Protein AF-A0A1A8SGX0-F1 (afdb_monomer)

InterPro domains:
  IPR000340 Dual specificity phosphatase, catalytic domain [PF00782] (3-78)
  IPR000387 Tyrosine-specific protein phosphatases domain [PS50056] (39-80)
  IPR016130 Protein-tyrosine phosphatase, active site [PS00383] (59-69)
  IPR029021 Protein-tyrosine phosphatase-like [G3DSA:3.90.190.10] (1-80)
  IPR029021 Protein-tyrosine phosphatase-like [SSF52799] (2-77)
  IPR052103 Dual Specificity Protein Phosphatases [PTHR45961] (2-78)

Foldseek 3Di:
DQQAQEEEEAQLDDDDDPDDPRHYYHYDNWHPDPPTPLVVCLVVLLVVVVVQVVGHYHYDYPPRPGNRVVSVVSNVVVPD

Structure (mmCIF, N/CA/C/O backbone):
data_AF-A0A1A8SGX0-F1
#
_entry.id   AF-A0A1A8SGX0-F1
#
loop_
_atom_site.group_PDB
_atom_site.id
_atom_site.type_symbol
_atom_site.label_atom_id
_atom_site.label_alt_id
_atom_site.label_comp_id
_atom_site.label_asym_id
_atom_site.label_entity_id
_atom_site.label_seq_id
_atom_site.pdbx_PDB_ins_code
_atom_site.Cartn_x
_atom_site.Cartn_y
_atom_site.Cartn_z
_atom_site.occupancy
_atom_site.B_iso_or_equiv
_atom_site.auth_seq_id
_atom_site.auth_comp_id
_atom_site.auth_asym_id
_atom_site.auth_atom_id
_atom_site.pdbx_PDB_model_num
ATOM 1 N N . SER A 1 1 ? -0.073 7.258 18.999 1.00 62.56 1 SER A N 1
ATOM 2 C CA . SER A 1 1 ? 0.050 6.145 18.030 1.00 62.56 1 SER A CA 1
ATOM 3 C C . SER A 1 1 ? -1.026 6.314 16.962 1.00 62.56 1 SER A C 1
ATOM 5 O O . SER A 1 1 ? -2.079 6.842 17.280 1.00 62.56 1 SER A O 1
ATOM 7 N N . ARG A 1 2 ? -0.773 5.953 15.694 1.00 72.50 2 ARG A N 1
ATOM 8 C CA . ARG A 1 2 ? -1.724 6.170 14.574 1.00 72.50 2 ARG A CA 1
ATOM 9 C C . ARG A 1 2 ? -2.735 5.021 14.352 1.00 72.50 2 ARG A C 1
ATOM 11 O O . ARG A 1 2 ? -3.360 4.992 13.309 1.00 72.50 2 ARG A O 1
ATOM 18 N N . ASN A 1 3 ? -2.861 4.086 15.302 1.00 87.69 3 ASN A N 1
ATOM 19 C CA . ASN A 1 3 ? -3.775 2.928 15.282 1.00 87.69 3 ASN A CA 1
ATOM 20 C C . ASN A 1 3 ? -3.943 2.247 13.904 1.00 87.69 3 ASN A C 1
ATOM 22 O O . ASN A 1 3 ? -5.048 2.147 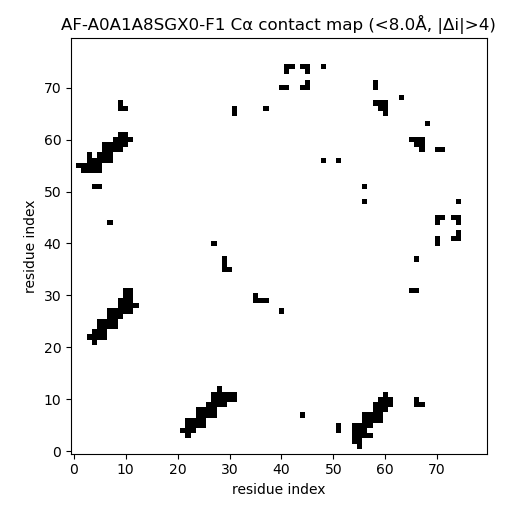13.378 1.00 87.69 3 ASN A O 1
ATOM 26 N N . VAL A 1 4 ? -2.828 1.823 13.302 1.00 93.19 4 VAL A N 1
ATOM 27 C CA . VAL A 1 4 ? -2.827 1.150 11.995 1.00 93.19 4 VAL A CA 1
ATOM 28 C C . VAL A 1 4 ? -3.442 -0.244 12.135 1.00 93.19 4 VAL A C 1
ATOM 30 O O . VAL A 1 4 ? -2.984 -1.030 12.958 1.00 93.19 4 VAL A O 1
ATOM 33 N N .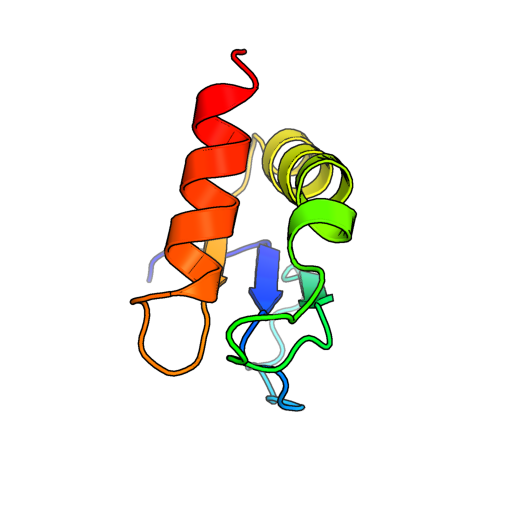 THR A 1 5 ? -4.454 -0.543 11.321 1.00 95.12 5 THR A N 1
ATOM 34 C CA . THR A 1 5 ? -5.160 -1.839 11.285 1.00 95.12 5 THR A CA 1
ATOM 35 C C . THR A 1 5 ? -4.837 -2.646 10.029 1.00 95.12 5 THR A C 1
ATOM 37 O O . THR A 1 5 ? -5.001 -3.861 10.021 1.00 95.12 5 THR A O 1
ATOM 40 N N . LEU A 1 6 ? -4.338 -1.989 8.979 1.00 95.94 6 LEU A N 1
ATOM 41 C CA . LEU A 1 6 ? -3.903 -2.624 7.738 1.00 95.94 6 LEU A CA 1
ATOM 42 C C . LEU A 1 6 ? -2.570 -2.030 7.285 1.00 95.94 6 LEU A C 1
ATOM 44 O O . LEU A 1 6 ? -2.429 -0.812 7.177 1.00 95.94 6 LEU A O 1
ATOM 48 N N . VAL A 1 7 ? -1.609 -2.885 6.958 1.00 96.62 7 VAL A N 1
ATOM 49 C CA . VAL A 1 7 ? -0.359 -2.507 6.299 1.00 96.62 7 VAL A CA 1
ATOM 50 C C . VAL A 1 7 ? -0.332 -3.097 4.897 1.00 96.62 7 VAL A C 1
ATOM 52 O O . VAL A 1 7 ? -0.488 -4.298 4.726 1.00 96.62 7 VAL A O 1
ATOM 55 N N . ILE A 1 8 ? -0.073 -2.263 3.896 1.00 97.56 8 ILE A N 1
ATOM 56 C CA . ILE A 1 8 ? 0.217 -2.684 2.526 1.00 97.56 8 ILE A CA 1
ATOM 57 C C . ILE A 1 8 ? 1.701 -2.426 2.271 1.00 97.56 8 ILE A C 1
ATOM 59 O O . ILE A 1 8 ? 2.142 -1.287 2.086 1.00 97.56 8 ILE A O 1
ATOM 63 N N . ASN A 1 9 ? 2.477 -3.506 2.295 1.00 97.56 9 ASN A N 1
ATOM 64 C CA . ASN A 1 9 ? 3.913 -3.506 2.072 1.00 97.56 9 ASN A CA 1
ATOM 65 C C . ASN A 1 9 ? 4.222 -3.685 0.585 1.00 97.56 9 ASN A C 1
ATOM 67 O O . ASN A 1 9 ? 4.123 -4.789 0.051 1.00 97.56 9 ASN A O 1
ATOM 71 N N . VAL A 1 10 ? 4.681 -2.617 -0.062 1.00 97.69 10 VAL A N 1
ATOM 72 C CA . VAL A 1 10 ? 5.160 -2.622 -1.451 1.00 97.69 10 VAL A CA 1
ATOM 73 C C . VAL A 1 10 ? 6.662 -2.296 -1.516 1.00 97.69 10 VAL A C 1
ATOM 75 O O . VAL A 1 10 ? 7.157 -1.627 -2.420 1.00 97.69 10 VAL A O 1
ATOM 78 N N . SER A 1 11 ? 7.428 -2.727 -0.507 1.00 95.50 11 SER A N 1
ATOM 79 C CA . SER A 1 11 ? 8.891 -2.564 -0.482 1.00 95.50 11 SER A CA 1
ATOM 80 C C . SER A 1 11 ? 9.634 -3.578 -1.354 1.00 95.50 11 SER A C 1
ATOM 82 O O . SER A 1 11 ? 10.802 -3.350 -1.667 1.00 95.50 11 SER A O 1
ATOM 84 N N . GLY A 1 12 ? 8.979 -4.663 -1.782 1.00 92.50 12 GLY A N 1
ATOM 85 C CA . GLY A 1 12 ? 9.640 -5.788 -2.453 1.00 92.50 12 GLY A CA 1
ATOM 86 C C . GLY A 1 12 ? 10.500 -6.639 -1.508 1.00 92.50 12 GLY A C 1
ATOM 87 O O . GLY A 1 12 ? 11.236 -7.507 -1.971 1.00 92.50 12 GLY A O 1
ATOM 88 N N . LEU A 1 13 ? 10.412 -6.394 -0.195 1.00 91.50 13 LEU A N 1
ATOM 89 C CA . LEU A 1 13 ? 11.156 -7.083 0.857 1.00 91.50 13 LEU A CA 1
ATOM 90 C C . LEU A 1 13 ? 10.197 -7.774 1.834 1.00 91.50 13 LEU A C 1
ATOM 92 O O . LEU A 1 13 ? 9.091 -7.289 2.101 1.00 91.50 13 LEU A O 1
ATOM 96 N N . GLN A 1 14 ? 10.653 -8.879 2.425 1.00 86.38 14 GLN A N 1
ATOM 97 C CA . GLN A 1 14 ? 10.010 -9.440 3.610 1.00 86.38 14 GLN A CA 1
ATOM 98 C C . GLN A 1 14 ? 10.393 -8.594 4.825 1.00 86.38 14 GLN A C 1
ATOM 100 O O . GLN A 1 14 ? 11.546 -8.573 5.250 1.00 86.38 14 GLN A O 1
ATOM 105 N N . VAL A 1 15 ? 9.414 -7.865 5.355 1.00 88.56 15 VAL A N 1
ATOM 106 C CA . VAL A 1 15 ? 9.560 -7.006 6.533 1.00 88.56 15 VAL A CA 1
ATOM 107 C C . VAL A 1 15 ? 8.731 -7.609 7.656 1.00 88.56 15 VAL A C 1
ATOM 109 O O . VAL A 1 15 ? 7.588 -8.002 7.430 1.00 88.56 15 VAL A O 1
ATOM 112 N N . SER A 1 16 ? 9.312 -7.682 8.852 1.00 87.75 16 SER A N 1
ATOM 113 C CA . SER A 1 16 ? 8.586 -8.056 10.064 1.00 87.75 16 SER A CA 1
ATOM 114 C C . SER A 1 16 ? 7.910 -6.825 10.663 1.00 87.75 16 SER A C 1
ATOM 116 O O . SER A 1 16 ? 8.524 -5.759 10.750 1.00 87.75 16 SER A O 1
ATOM 118 N N . TYR A 1 17 ? 6.660 -6.979 11.089 1.00 87.81 17 TYR A N 1
ATOM 119 C CA . TYR A 1 17 ? 5.900 -5.943 11.780 1.00 87.81 17 TYR A CA 1
ATOM 120 C C . TYR A 1 17 ? 5.659 -6.365 13.230 1.00 87.81 17 TYR A C 1
ATOM 122 O O . TYR A 1 17 ? 5.575 -7.565 13.501 1.00 87.81 17 TYR A O 1
ATOM 130 N N . PRO A 1 18 ? 5.536 -5.413 14.173 1.00 85.50 18 PRO A N 1
ATOM 131 C CA . PRO A 1 18 ? 5.168 -5.738 15.543 1.00 85.50 18 PRO A CA 1
ATOM 132 C C . PRO A 1 18 ? 3.866 -6.552 15.568 1.00 85.50 18 PRO A C 1
ATOM 134 O O . PRO A 1 18 ? 2.922 -6.176 14.865 1.00 85.50 18 PRO A O 1
ATOM 137 N N . PRO A 1 19 ? 3.793 -7.638 16.356 1.00 74.69 19 PRO A N 1
ATOM 138 C CA . PRO A 1 19 ? 2.569 -8.409 16.490 1.00 74.69 19 PRO A CA 1
ATOM 139 C C . PRO A 1 19 ? 1.520 -7.532 17.175 1.00 74.69 19 PRO A C 1
ATOM 141 O O . PRO A 1 19 ? 1.661 -7.154 18.337 1.00 74.69 19 PRO A O 1
ATOM 144 N N . LEU A 1 20 ? 0.496 -7.161 16.417 1.00 80.00 20 LEU A N 1
ATOM 145 C CA . LEU A 1 20 ? -0.685 -6.459 16.896 1.00 80.00 20 LEU A CA 1
ATOM 146 C C . LEU A 1 20 ? -1.873 -7.339 16.523 1.00 80.00 20 LEU A C 1
ATOM 148 O O . LEU A 1 20 ? -2.091 -7.582 15.339 1.00 80.00 20 LEU A O 1
ATOM 152 N N . ASP A 1 21 ? -2.618 -7.813 17.524 1.00 77.25 21 ASP A N 1
ATOM 153 C CA . ASP A 1 21 ? -3.656 -8.849 17.367 1.00 77.25 21 ASP A CA 1
ATOM 154 C C . ASP A 1 21 ? -4.728 -8.512 16.313 1.00 77.25 21 ASP A C 1
ATOM 156 O O . ASP A 1 21 ? -5.371 -9.402 15.764 1.00 77.25 21 ASP A O 1
ATOM 160 N N . SER A 1 22 ? -4.919 -7.226 16.009 1.00 83.56 22 SER A N 1
ATOM 161 C CA . SER A 1 22 ? -5.904 -6.717 15.052 1.00 83.56 22 SER A CA 1
ATOM 162 C C . SER A 1 22 ? -5.309 -6.155 13.755 1.00 83.56 22 SER A C 1
ATOM 164 O O . SER A 1 22 ? -6.058 -5.630 12.929 1.00 83.56 22 SER A O 1
ATOM 166 N N . MET A 1 23 ? -3.987 -6.227 13.557 1.00 91.69 23 MET A N 1
ATOM 167 C CA . MET A 1 23 ? -3.329 -5.657 12.379 1.00 91.69 23 MET A CA 1
ATOM 168 C C . MET A 1 23 ? -3.134 -6.705 11.285 1.00 91.69 23 MET A C 1
ATOM 170 O O . MET A 1 23 ? -2.470 -7.721 11.479 1.00 91.69 23 MET A O 1
ATOM 174 N N . GLN A 1 24 ? -3.652 -6.410 10.099 1.00 93.75 24 GLN A N 1
ATOM 175 C CA . GLN A 1 24 ? -3.432 -7.211 8.900 1.00 93.75 24 GLN A CA 1
ATOM 176 C C . GLN A 1 24 ? -2.261 -6.657 8.088 1.00 93.75 24 GLN A C 1
ATOM 178 O O . GLN A 1 24 ? -2.037 -5.446 8.041 1.00 93.75 24 GLN A O 1
ATOM 183 N N . VAL A 1 25 ? -1.522 -7.542 7.420 1.00 94.31 25 VAL A N 1
ATOM 184 C CA . VAL A 1 25 ? -0.404 -7.170 6.547 1.00 94.31 25 VAL A 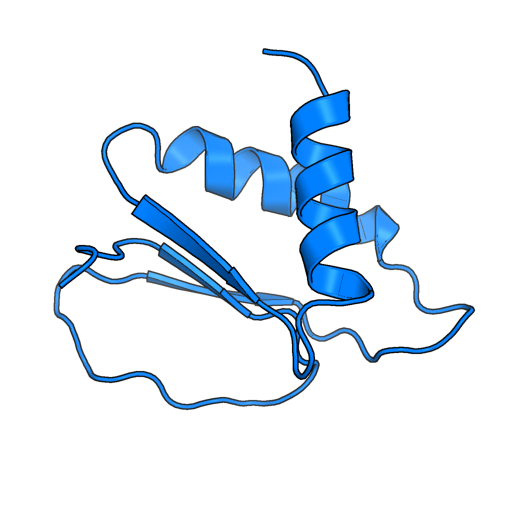CA 1
ATOM 185 C C . VAL A 1 25 ? -0.580 -7.835 5.187 1.00 94.31 25 VAL A C 1
ATOM 187 O O . VAL A 1 25 ? -0.617 -9.058 5.081 1.00 94.31 25 VAL A O 1
ATOM 190 N N . LEU A 1 26 ? -0.646 -7.016 4.143 1.00 95.19 26 LEU A N 1
ATOM 191 C CA . LEU A 1 26 ? -0.643 -7.428 2.748 1.00 95.19 26 LEU A CA 1
ATOM 192 C C . LEU A 1 26 ? 0.729 -7.147 2.135 1.00 95.19 26 LEU A C 1
ATOM 194 O O . LEU A 1 26 ? 1.239 -6.029 2.215 1.00 95.19 26 LEU A O 1
ATOM 198 N N . HIS A 1 27 ? 1.305 -8.145 1.470 1.00 95.94 27 HIS A N 1
ATOM 199 C CA . HIS A 1 27 ? 2.565 -8.000 0.748 1.00 95.94 27 HIS A CA 1
ATOM 200 C C . HIS A 1 27 ? 2.318 -7.907 -0.759 1.00 95.94 27 HIS A C 1
ATOM 202 O O . HIS A 1 27 ? 1.697 -8.787 -1.348 1.00 95.94 27 HIS A O 1
ATOM 208 N N . VAL A 1 28 ? 2.861 -6.861 -1.383 1.00 95.88 28 VAL A N 1
ATOM 209 C CA . VAL A 1 28 ? 2.922 -6.679 -2.836 1.00 95.88 28 VAL A CA 1
ATOM 210 C C . VAL A 1 28 ? 4.374 -6.924 -3.270 1.00 95.88 28 VAL A C 1
ATOM 212 O O . VAL A 1 28 ? 5.228 -6.049 -3.075 1.00 95.88 28 VAL A O 1
ATOM 215 N N . PRO A 1 29 ? 4.704 -8.116 -3.807 1.00 93.94 29 PRO A N 1
ATOM 216 C CA . PRO A 1 29 ? 6.082 -8.553 -4.028 1.00 93.94 29 PRO A CA 1
ATOM 217 C C . PRO A 1 29 ? 6.663 -7.971 -5.325 1.00 93.94 29 PRO A C 1
ATOM 219 O O . PRO A 1 29 ? 6.996 -8.700 -6.257 1.00 93.94 29 PRO A O 1
ATOM 222 N N . ILE A 1 30 ? 6.773 -6.643 -5.398 1.00 93.81 30 ILE A N 1
ATOM 223 C CA . ILE A 1 30 ? 7.254 -5.937 -6.588 1.00 93.81 30 ILE A CA 1
ATOM 224 C C . ILE A 1 30 ? 8.472 -5.056 -6.288 1.00 93.81 30 ILE A C 1
ATOM 226 O O . ILE A 1 30 ? 8.498 -4.280 -5.324 1.00 93.81 30 ILE A O 1
ATOM 230 N N . GLN A 1 31 ? 9.497 -5.189 -7.130 1.00 93.00 31 GLN A N 1
ATOM 231 C CA . GLN A 1 31 ? 10.714 -4.382 -7.058 1.00 93.00 31 GLN A CA 1
ATOM 232 C C . GLN A 1 31 ? 10.497 -2.991 -7.665 1.00 93.00 31 GLN A C 1
ATOM 234 O O . GLN A 1 31 ? 9.567 -2.774 -8.442 1.00 93.00 31 GLN A O 1
ATOM 239 N N . ASP A 1 32 ? 11.343 -2.039 -7.276 1.00 92.31 32 ASP A N 1
ATOM 240 C CA . ASP A 1 32 ? 11.313 -0.660 -7.781 1.00 92.31 32 ASP A CA 1
ATOM 241 C C . ASP A 1 32 ? 12.052 -0.554 -9.120 1.00 92.31 32 ASP A C 1
ATOM 243 O O . ASP A 1 32 ? 13.113 0.053 -9.210 1.00 92.31 32 ASP A O 1
ATOM 247 N N . GLU A 1 33 ? 11.509 -1.198 -10.151 1.00 93.50 33 GLU A N 1
ATOM 248 C CA . GLU A 1 33 ? 12.109 -1.224 -11.486 1.00 93.50 33 GLU A CA 1
ATOM 249 C C . GLU A 1 33 ? 11.213 -0.501 -12.502 1.00 93.50 33 GLU A C 1
ATOM 251 O O . GLU A 1 33 ? 9.987 -0.633 -12.423 1.00 93.50 33 GLU A O 1
ATOM 256 N N . PRO A 1 34 ? 11.777 0.208 -13.502 1.00 89.88 34 PRO A N 1
ATOM 257 C CA . PRO A 1 34 ? 11.001 0.987 -14.475 1.00 89.88 34 PRO A CA 1
ATOM 258 C C . PRO A 1 34 ? 9.912 0.205 -15.223 1.00 89.88 34 PRO A C 1
ATOM 260 O O . PRO A 1 34 ? 8.914 0.782 -15.645 1.00 89.88 34 PRO A O 1
ATOM 263 N N . HIS A 1 35 ? 10.101 -1.104 -15.398 1.00 92.62 35 HIS A N 1
ATOM 264 C CA . HIS A 1 35 ? 9.184 -1.986 -16.126 1.00 92.62 35 HIS A CA 1
ATOM 265 C C . HIS A 1 35 ? 8.422 -2.952 -15.213 1.00 92.62 35 HIS A C 1
ATOM 267 O O . HIS A 1 35 ? 7.768 -3.876 -15.700 1.00 92.62 35 HIS A O 1
ATOM 273 N N . ALA A 1 36 ? 8.512 -2.777 -13.892 1.00 94.62 36 ALA A N 1
ATOM 274 C CA . ALA A 1 36 ? 7.784 -3.623 -12.965 1.00 94.62 36 ALA A CA 1
ATOM 275 C C . ALA A 1 36 ? 6.266 -3.413 -13.146 1.00 94.62 36 ALA A C 1
ATOM 277 O O . ALA A 1 36 ? 5.803 -2.268 -13.161 1.00 94.62 36 ALA A O 1
ATOM 278 N N . PRO A 1 37 ? 5.463 -4.486 -13.259 1.00 95.94 37 PRO A N 1
ATOM 279 C CA . PRO A 1 37 ? 4.043 -4.385 -13.585 1.00 95.94 37 PRO A CA 1
ATOM 280 C C . PRO A 1 37 ? 3.192 -4.010 -12.355 1.00 95.94 37 PRO A C 1
ATOM 282 O O . PRO A 1 37 ? 2.330 -4.772 -11.920 1.00 95.94 37 PRO A O 1
ATOM 285 N N . LEU A 1 38 ? 3.433 -2.830 -11.768 1.00 96.88 38 LEU A N 1
ATOM 286 C CA . LEU A 1 38 ? 2.728 -2.350 -10.569 1.00 96.88 38 LEU A CA 1
ATOM 287 C C . LEU A 1 38 ? 1.221 -2.194 -10.805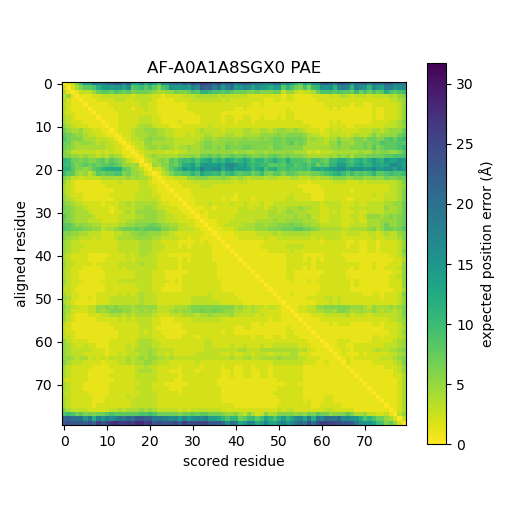 1.00 96.88 38 LEU A C 1
ATOM 289 O O . LEU A 1 38 ? 0.434 -2.376 -9.879 1.00 96.88 38 LEU A O 1
ATOM 293 N N . SER A 1 39 ? 0.823 -1.923 -12.050 1.00 96.31 39 SER A N 1
ATOM 294 C CA . SER A 1 39 ? -0.576 -1.767 -12.451 1.00 96.31 39 SER A CA 1
ATOM 295 C C . SER A 1 39 ? -1.439 -2.997 -12.182 1.00 96.31 39 SER A C 1
ATOM 297 O O . SER A 1 39 ? -2.625 -2.843 -11.909 1.00 96.31 39 SER A O 1
ATOM 299 N N . LEU A 1 40 ? -0.854 -4.201 -12.166 1.00 97.19 40 LEU A N 1
ATOM 300 C CA . LEU A 1 40 ? -1.566 -5.440 -11.824 1.00 97.19 40 LEU A CA 1
ATOM 301 C C . LEU A 1 40 ? -2.121 -5.435 -10.390 1.00 97.19 40 LEU A C 1
ATOM 303 O O . LEU A 1 40 ? -2.999 -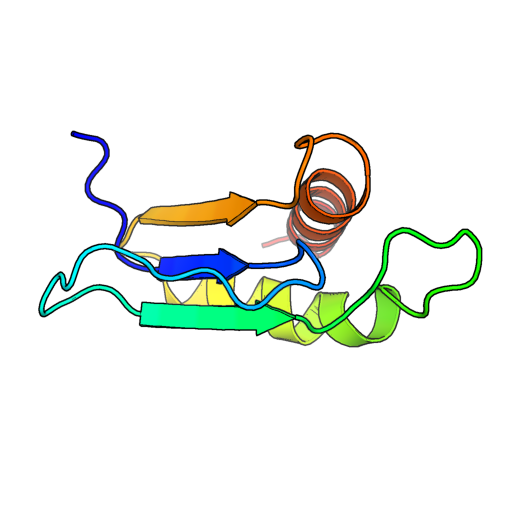6.229 -10.066 1.00 97.19 40 LEU A O 1
ATOM 307 N N . TYR A 1 41 ? -1.608 -4.551 -9.532 1.00 97.62 41 TYR A N 1
ATOM 308 C CA . TYR A 1 41 ? -2.007 -4.434 -8.133 1.00 97.62 41 TYR A CA 1
ATOM 309 C C . TYR A 1 41 ? -2.906 -3.229 -7.857 1.00 97.62 41 TYR A C 1
ATOM 311 O O . TYR A 1 41 ? -3.340 -3.066 -6.722 1.00 97.62 41 TYR A O 1
ATOM 319 N N . PHE A 1 42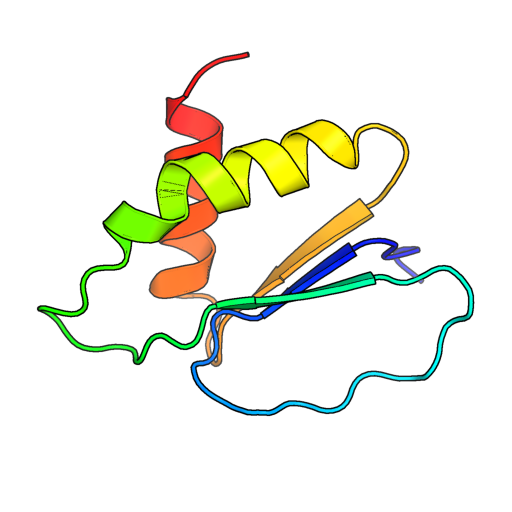 ? -3.191 -2.375 -8.844 1.00 97.25 42 PHE A N 1
ATOM 320 C CA . PHE A 1 42 ? -3.982 -1.162 -8.617 1.00 97.25 42 PHE A CA 1
ATOM 321 C C . PHE A 1 42 ? -5.381 -1.479 -8.088 1.00 97.25 42 PHE A C 1
ATOM 323 O O . PHE A 1 42 ? -5.771 -0.936 -7.055 1.00 97.25 42 PHE A O 1
ATOM 330 N N . ASP A 1 43 ? -6.098 -2.399 -8.733 1.00 96.50 43 ASP A N 1
ATOM 331 C CA . ASP A 1 43 ? -7.470 -2.727 -8.341 1.00 96.50 43 ASP A CA 1
ATOM 332 C C . ASP A 1 43 ? -7.530 -3.457 -7.000 1.00 96.50 43 ASP A C 1
ATOM 334 O O . ASP A 1 43 ? -8.292 -3.056 -6.118 1.00 96.50 43 ASP A O 1
ATOM 338 N N . SER A 1 44 ? -6.685 -4.477 -6.816 1.00 97.06 44 SER A N 1
ATOM 339 C CA . SER A 1 44 ? -6.665 -5.286 -5.594 1.00 97.06 44 SER A CA 1
ATOM 340 C C . SER A 1 44 ? -6.223 -4.478 -4.375 1.00 97.06 44 SER A C 1
ATOM 342 O O . SER A 1 44 ? -6.858 -4.555 -3.327 1.00 97.06 44 SER A O 1
ATOM 344 N N . VAL A 1 45 ? -5.190 -3.636 -4.496 1.00 97.44 45 VAL A N 1
ATOM 345 C CA . VAL A 1 45 ? -4.767 -2.743 -3.405 1.00 97.44 45 VAL A CA 1
ATOM 346 C C . VAL A 1 45 ? -5.851 -1.720 -3.088 1.00 97.44 45 VAL A C 1
ATOM 348 O O . VAL A 1 45 ? -6.150 -1.498 -1.916 1.00 97.44 45 VAL A O 1
ATOM 351 N N . ALA A 1 46 ? -6.458 -1.108 -4.106 1.00 96.81 46 ALA A N 1
ATOM 352 C CA . ALA A 1 46 ? -7.530 -0.143 -3.898 1.00 96.81 46 ALA A CA 1
ATOM 353 C C . ALA A 1 46 ? -8.746 -0.777 -3.202 1.00 96.81 46 ALA A C 1
ATOM 355 O O . ALA A 1 46 ? -9.322 -0.161 -2.309 1.00 96.81 46 ALA A O 1
ATOM 356 N N . GLU A 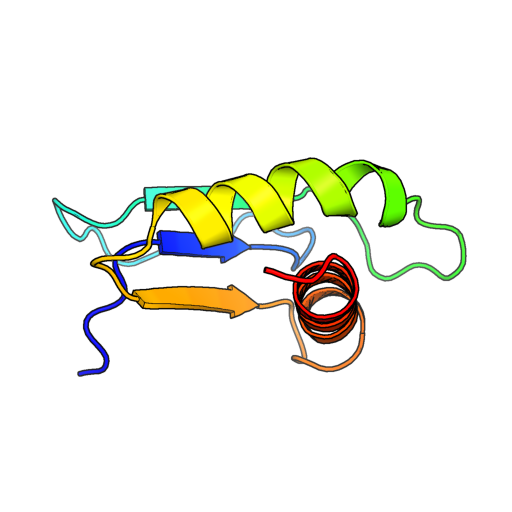1 47 ? -9.104 -2.015 -3.550 1.00 96.69 47 GLU A N 1
ATOM 357 C CA . GLU A 1 47 ? -10.163 -2.758 -2.865 1.00 96.69 47 GLU A CA 1
ATOM 358 C C . GLU A 1 47 ? -9.823 -3.019 -1.391 1.00 96.69 47 GLU A C 1
ATOM 360 O O . GLU A 1 47 ? -10.663 -2.789 -0.526 1.00 96.69 47 GLU A O 1
ATOM 365 N N . GLN A 1 48 ? -8.586 -3.411 -1.077 1.00 97.44 48 GLN A N 1
ATOM 366 C CA . GLN A 1 48 ? -8.150 -3.626 0.310 1.00 97.44 48 GLN A CA 1
ATOM 367 C C . GLN A 1 48 ? -8.175 -2.330 1.136 1.00 97.44 48 GLN A C 1
ATOM 369 O O . GLN A 1 48 ? -8.596 -2.336 2.294 1.00 97.44 48 GLN A O 1
ATOM 374 N N . ILE A 1 49 ? -7.788 -1.198 0.535 1.00 96.75 49 ILE A N 1
ATOM 375 C CA . ILE A 1 49 ? -7.929 0.122 1.167 1.00 96.75 49 ILE A CA 1
ATOM 376 C C . ILE A 1 49 ? -9.414 0.427 1.423 1.00 96.75 49 ILE A C 1
ATOM 378 O O . ILE A 1 49 ? -9.763 0.811 2.539 1.00 96.75 49 ILE A O 1
ATOM 382 N N . GLN A 1 50 ? -10.283 0.203 0.431 1.00 95.75 50 GLN A N 1
ATOM 383 C CA . GLN A 1 50 ? -11.725 0.451 0.525 1.00 95.75 50 GLN A CA 1
ATOM 384 C C . GLN A 1 50 ? -12.423 -0.461 1.545 1.00 95.75 50 GLN A C 1
ATOM 386 O O . GLN A 1 50 ? -13.393 -0.046 2.172 1.00 95.75 50 GLN A O 1
ATOM 391 N N . GLN A 1 51 ? -11.963 -1.697 1.734 1.00 96.00 51 GLN A N 1
ATOM 392 C CA . GLN A 1 51 ? -12.528 -2.625 2.720 1.00 96.00 51 GLN A CA 1
ATOM 393 C C . GLN A 1 51 ? -12.154 -2.240 4.164 1.00 96.00 51 GLN A C 1
ATOM 395 O O . GLN A 1 51 ? -12.920 -2.510 5.086 1.00 96.00 51 GLN A O 1
ATOM 400 N N . ASN A 1 52 ? -11.035 -1.537 4.378 1.00 95.94 52 ASN A N 1
ATOM 401 C CA . ASN A 1 52 ? -10.588 -1.072 5.698 1.00 95.94 52 ASN A CA 1
ATOM 402 C C . ASN A 1 52 ? -11.158 0.315 6.089 1.00 95.94 52 ASN A C 1
ATOM 404 O O . ASN A 1 52 ? -10.496 1.095 6.771 1.00 95.94 52 ASN A O 1
ATOM 408 N N . GLN A 1 53 ? -12.390 0.634 5.672 1.00 91.69 53 GLN A N 1
ATOM 409 C CA . GLN A 1 53 ? -13.052 1.940 5.870 1.00 91.69 53 GLN A CA 1
ATOM 410 C C . GLN A 1 53 ? -13.129 2.420 7.328 1.00 91.69 53 GLN A C 1
ATOM 412 O O . GLN A 1 53 ? -13.070 3.620 7.585 1.00 91.69 53 GLN A O 1
ATOM 417 N N . THR A 1 54 ? -13.283 1.507 8.288 1.00 92.31 54 THR A N 1
ATOM 418 C CA . THR A 1 54 ? -13.369 1.840 9.723 1.00 92.31 54 THR A CA 1
ATOM 419 C C . THR A 1 54 ? -12.003 1.874 10.411 1.00 92.31 54 THR A C 1
ATOM 421 O O . THR A 1 54 ? -11.919 2.164 11.604 1.00 92.31 54 THR A O 1
ATOM 424 N N . GLY A 1 55 ? -10.943 1.512 9.687 1.00 93.81 55 GLY A N 1
ATOM 425 C CA . GLY A 1 55 ? -9.588 1.364 10.193 1.00 93.81 55 GLY A CA 1
ATOM 426 C C . GLY A 1 55 ? -8.628 2.417 9.647 1.00 93.81 55 GLY A C 1
ATOM 427 O O . GLY A 1 55 ? -9.015 3.411 9.040 1.00 93.81 55 GLY A O 1
ATOM 428 N N . THR A 1 56 ? -7.334 2.204 9.884 1.00 94.94 56 THR A N 1
ATOM 429 C CA . THR A 1 56 ? -6.267 3.029 9.300 1.00 94.94 56 THR A CA 1
ATOM 430 C C . THR A 1 56 ? -5.337 2.152 8.482 1.00 94.94 56 THR A C 1
ATOM 432 O O . THR A 1 56 ? -4.743 1.209 9.009 1.00 94.94 56 THR A O 1
ATOM 435 N N . THR A 1 57 ? -5.194 2.485 7.198 1.00 96.81 57 THR A N 1
ATOM 436 C CA . THR A 1 57 ? -4.300 1.786 6.270 1.00 96.81 57 THR A CA 1
ATOM 437 C C . THR A 1 57 ? -2.970 2.523 6.132 1.00 96.81 57 THR A C 1
ATOM 439 O O . THR A 1 57 ? -2.938 3.707 5.799 1.00 96.81 57 THR A O 1
ATOM 442 N N . LEU A 1 58 ? -1.860 1.815 6.337 1.00 96.44 58 LEU A N 1
ATOM 443 C CA . LEU A 1 58 ? -0.513 2.271 6.004 1.00 96.44 58 LEU A CA 1
ATOM 444 C C . LEU A 1 58 ? -0.058 1.607 4.703 1.00 96.44 58 LEU A C 1
ATOM 446 O O . LEU A 1 58 ? 0.189 0.407 4.679 1.00 96.44 58 LEU A O 1
ATOM 450 N N . VAL A 1 59 ? 0.131 2.391 3.644 1.00 97.69 59 VAL A N 1
ATOM 451 C CA . VAL A 1 59 ? 0.766 1.925 2.401 1.00 97.69 59 VAL A CA 1
ATOM 452 C C . VAL A 1 59 ? 2.196 2.447 2.359 1.00 97.69 59 VAL A C 1
ATOM 454 O O . VAL A 1 59 ? 2.407 3.660 2.403 1.00 97.69 59 VAL A O 1
ATOM 457 N N . HIS A 1 60 ? 3.191 1.562 2.267 1.00 97.56 60 HIS A N 1
ATOM 458 C CA . HIS A 1 60 ? 4.593 1.985 2.241 1.00 97.56 60 HIS A CA 1
ATOM 459 C C . HIS A 1 60 ? 5.461 1.154 1.289 1.00 97.56 60 HIS A C 1
ATOM 461 O O . HIS A 1 60 ? 5.264 -0.045 1.106 1.00 97.56 60 HIS A O 1
ATOM 467 N N . CYS A 1 61 ? 6.465 1.808 0.705 1.00 96.50 61 CYS A N 1
ATOM 468 C CA . CYS A 1 61 ? 7.628 1.164 0.096 1.00 96.50 61 CYS A CA 1
ATOM 469 C C . CYS A 1 61 ? 8.880 1.455 0.942 1.00 96.50 61 CYS A C 1
ATOM 471 O O . CYS A 1 61 ? 8.764 1.867 2.096 1.00 96.50 61 CYS A O 1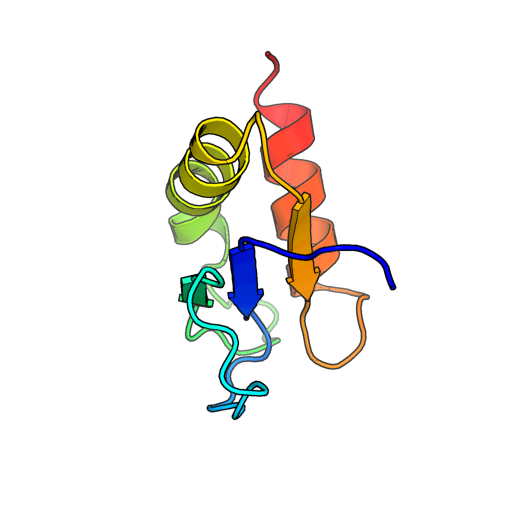
ATOM 473 N N . THR A 1 62 ? 10.077 1.252 0.389 1.00 95.56 62 THR A N 1
ATOM 474 C CA . THR A 1 62 ? 11.341 1.520 1.099 1.00 95.56 62 THR A CA 1
ATOM 475 C C . THR A 1 62 ? 11.557 3.012 1.372 1.00 95.56 62 THR A C 1
ATOM 477 O O . THR A 1 62 ? 11.957 3.383 2.467 1.00 95.56 62 THR A O 1
ATOM 480 N N . ALA A 1 63 ? 11.282 3.874 0.385 1.00 95.44 63 ALA A N 1
ATOM 481 C CA . ALA A 1 63 ? 11.588 5.310 0.451 1.00 95.44 63 ALA A CA 1
ATOM 482 C C . ALA A 1 63 ? 10.349 6.224 0.456 1.00 95.44 63 ALA A C 1
ATOM 484 O O . ALA A 1 63 ? 10.488 7.439 0.542 1.00 95.44 63 ALA A O 1
ATOM 485 N N . GLY A 1 64 ? 9.145 5.672 0.287 1.00 95.06 64 GLY A N 1
ATOM 486 C CA . GLY A 1 64 ? 7.909 6.455 0.194 1.00 95.06 64 GLY A CA 1
ATOM 487 C C . GLY A 1 64 ? 7.787 7.345 -1.054 1.00 95.06 64 GLY A C 1
ATOM 488 O O . GLY A 1 64 ? 7.056 8.325 -1.009 1.00 95.06 64 GLY A O 1
ATOM 489 N N . ARG A 1 65 ? 8.505 7.048 -2.152 1.00 95.25 65 ARG A N 1
ATOM 490 C CA . ARG A 1 65 ? 8.618 7.943 -3.331 1.00 95.25 65 ARG A CA 1
ATOM 491 C C . ARG A 1 65 ? 7.996 7.426 -4.630 1.00 95.25 65 ARG A C 1
ATOM 493 O O . ARG A 1 65 ? 7.457 8.221 -5.383 1.00 95.25 65 ARG A O 1
ATOM 500 N N . SER A 1 66 ? 8.106 6.128 -4.901 1.00 95.69 66 SER A N 1
ATOM 501 C CA . SER A 1 66 ? 7.738 5.527 -6.194 1.00 95.69 66 SER A CA 1
ATOM 502 C C . SER A 1 66 ? 6.482 4.660 -6.053 1.00 95.69 66 SER A C 1
ATOM 504 O O . SER A 1 66 ? 5.362 5.130 -6.245 1.00 95.69 66 SER A O 1
ATOM 506 N N . ARG A 1 67 ? 6.652 3.416 -5.594 1.00 97.38 67 ARG A N 1
ATOM 507 C CA . ARG A 1 67 ? 5.581 2.412 -5.517 1.00 97.38 67 ARG A CA 1
ATOM 508 C C . ARG A 1 67 ? 4.419 2.783 -4.593 1.00 97.38 67 ARG A C 1
ATOM 510 O O . ARG A 1 67 ? 3.269 2.665 -5.000 1.00 97.38 67 ARG A O 1
ATOM 517 N N . SER A 1 68 ? 4.686 3.234 -3.361 1.00 98.12 68 SER A N 1
ATOM 518 C CA . SER A 1 68 ? 3.590 3.550 -2.435 1.00 98.12 68 SER A CA 1
ATOM 519 C C . SER A 1 68 ? 2.777 4.778 -2.858 1.00 98.12 68 SER A C 1
ATOM 521 O O . SER A 1 68 ? 1.555 4.652 -2.872 1.00 98.12 68 SER A O 1
ATOM 523 N N . PRO A 1 69 ? 3.367 5.918 -3.290 1.00 97.88 69 PRO A N 1
ATOM 524 C CA . PRO A 1 69 ? 2.573 6.996 -3.875 1.00 97.88 69 PRO A CA 1
ATOM 525 C C . PRO A 1 69 ? 1.810 6.566 -5.127 1.00 97.88 69 PRO A C 1
ATOM 527 O O . PRO A 1 69 ? 0.657 6.949 -5.266 1.00 97.88 69 PRO A O 1
ATOM 530 N N . ALA A 1 70 ? 2.394 5.739 -6.001 1.00 97.31 70 ALA A N 1
ATOM 531 C CA . ALA A 1 70 ? 1.704 5.256 -7.198 1.00 97.31 70 ALA A CA 1
ATOM 532 C C . ALA A 1 70 ? 0.435 4.448 -6.868 1.00 97.31 70 ALA A C 1
ATOM 534 O O . ALA A 1 70 ? -0.608 4.692 -7.469 1.00 97.31 70 ALA A O 1
ATOM 535 N N . LEU A 1 71 ? 0.485 3.549 -5.875 1.00 97.75 71 LEU A N 1
ATOM 536 C CA . LEU A 1 71 ? -0.700 2.812 -5.409 1.00 97.75 71 LEU A CA 1
ATOM 537 C C . LEU A 1 71 ? -1.763 3.737 -4.799 1.00 97.75 71 LEU A C 1
ATOM 539 O O . LEU A 1 71 ? -2.951 3.563 -5.058 1.00 97.75 71 LEU A O 1
ATOM 543 N N . ILE A 1 72 ? -1.346 4.738 -4.017 1.00 98.06 72 ILE A N 1
ATOM 544 C CA . ILE A 1 72 ? -2.271 5.729 -3.451 1.00 98.06 72 ILE A CA 1
ATOM 545 C C . ILE A 1 72 ? -2.914 6.573 -4.555 1.00 98.06 72 ILE A C 1
ATOM 547 O O . ILE A 1 72 ? -4.120 6.792 -4.522 1.00 98.06 72 ILE A O 1
ATOM 551 N N . ILE A 1 73 ? -2.144 7.010 -5.552 1.00 97.81 73 ILE A N 1
ATOM 552 C CA . ILE A 1 73 ? -2.665 7.748 -6.707 1.00 97.81 73 ILE A CA 1
ATOM 553 C C . ILE A 1 73 ? -3.676 6.887 -7.470 1.00 97.81 73 ILE A C 1
ATOM 555 O O . ILE A 1 73 ? -4.759 7.377 -7.768 1.00 97.81 73 ILE A O 1
ATOM 559 N N . ALA A 1 74 ? -3.380 5.608 -7.723 1.00 96.94 74 ALA A N 1
ATOM 560 C CA . ALA A 1 74 ? -4.314 4.693 -8.381 1.00 96.94 74 ALA A CA 1
ATOM 561 C C . ALA A 1 74 ? -5.631 4.534 -7.596 1.00 96.94 74 ALA A C 1
ATOM 563 O O . ALA A 1 74 ? -6.709 4.589 -8.186 1.00 96.94 74 ALA A O 1
ATOM 564 N N . TYR A 1 75 ? -5.555 4.412 -6.266 1.00 97.00 75 TYR A N 1
ATOM 565 C CA . TYR A 1 75 ? -6.734 4.395 -5.395 1.00 97.00 75 TYR A CA 1
ATOM 566 C C . TYR A 1 75 ? -7.545 5.698 -5.493 1.00 97.00 75 TYR A C 1
ATOM 568 O O . TYR A 1 75 ? -8.756 5.651 -5.685 1.00 97.00 75 TYR A O 1
ATOM 576 N N . LEU A 1 76 ? -6.888 6.860 -5.430 1.00 96.62 76 LEU A N 1
ATOM 577 C CA . LEU A 1 76 ? -7.556 8.161 -5.547 1.00 96.62 76 LEU A CA 1
ATOM 578 C C . LEU A 1 76 ? -8.183 8.374 -6.935 1.00 96.62 76 LEU A C 1
ATOM 580 O O . LEU A 1 76 ? -9.254 8.967 -7.041 1.00 96.62 76 LEU A O 1
ATOM 584 N N . MET A 1 77 ? -7.535 7.883 -7.993 1.00 95.88 77 MET A N 1
ATOM 585 C CA . MET A 1 77 ? -8.021 7.978 -9.372 1.00 95.88 77 MET A CA 1
ATOM 586 C C . MET A 1 77 ? -9.227 7.081 -9.658 1.00 95.88 77 MET A C 1
ATOM 588 O O . MET A 1 77 ? -9.983 7.403 -10.572 1.00 95.88 77 MET A O 1
ATOM 592 N N . ARG A 1 78 ? -9.430 5.982 -8.912 1.00 87.81 78 ARG A N 1
ATOM 593 C CA . ARG A 1 78 ? -10.605 5.111 -9.105 1.00 87.81 78 ARG A CA 1
ATOM 594 C C . ARG A 1 78 ? -11.926 5.847 -8.878 1.00 87.81 78 ARG A C 1
ATOM 596 O O . ARG A 1 78 ? -12.915 5.456 -9.487 1.00 87.81 78 ARG A O 1
ATOM 603 N N . GLY A 1 79 ? -11.924 6.917 -8.080 1.00 69.81 79 GLY A N 1
ATOM 604 C CA . GLY A 1 79 ? -13.146 7.605 -7.677 1.00 69.81 79 GLY A CA 1
ATOM 605 C C . GLY A 1 79 ? -13.960 6.745 -6.708 1.00 69.81 79 GLY A C 1
ATOM 606 O O . GLY A 1 79 ? -14.027 5.525 -6.837 1.00 69.81 79 GLY A O 1
ATOM 607 N N . THR A 1 80 ? -14.521 7.390 -5.690 1.00 52.91 80 THR A N 1
ATOM 608 C CA . THR A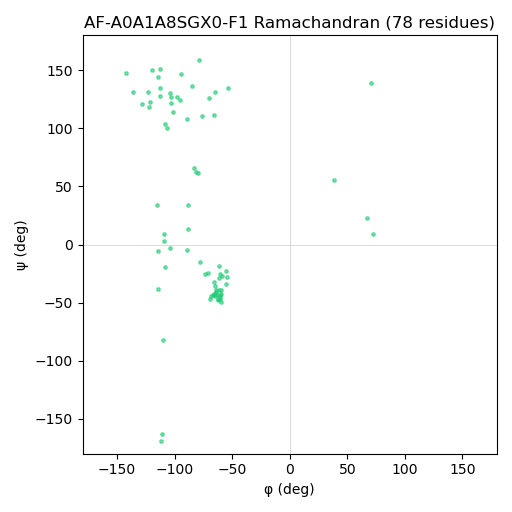 1 80 ? -15.481 6.784 -4.755 1.00 52.91 80 THR A CA 1
ATOM 609 C C . THR A 1 80 ? -16.696 6.224 -5.474 1.00 52.91 80 THR A C 1
ATOM 611 O O . THR A 1 80 ? -17.233 6.978 -6.320 1.00 52.91 80 THR A O 1
#

Radius of gyration: 12.33 Å; Cα contacts (8 Å, |Δi|>4): 105; chains: 1; bounding box: 28×18×34 Å

pLDDT: mean 92.52, std 8.09, range [52.91, 98.12]

Mean predicted aligned error: 3.6 Å

Secondary structure (DSSP, 8-state):
-----EEEE-SSS-------TT-EEEE----S-TT--GGGGHHHHHHHHHHTTTS-EEEE-SSSSSHHHHHHHHHHHT--

Nearest PDB structures (foldseek):
  2wgp-assembly1_A  TM=8.863E-01  e=5.252E-07  Homo sapiens
  8otz-assembly1_k  TM=8.944E-01  e=1.040E-06  Bos taurus
  2g6z-assembly1_B  TM=8.890E-01  e=1.247E-04  Homo sapiens
  1mkp-assembly1_A  TM=8.247E-01  e=6.293E-05  Homo sapiens
  7y4d-assembly2_B  TM=8.809E-01  e=1.531E-04  Homo sapiens

Sequence (80 aa):
SRNVTLVINVSGLQVSYPPLDSMQVLHVPIQDEPHAPLSLYFDSVAEQIQQNQTGTTLVHCTAGRSRSPALIIAYLMRGT

Organism: NCBI:txid451742

Solvent-accessible surface area (backbone atoms only — not comparable to full-atom values): 4957 Å² total; per-residue (Å²): 133,84,70,63,32,33,36,39,40,36,50,48,66,95,76,90,72,83,92,47,100,73,48,46,78,46,81,44,91,43,64,100,48,101,81,51,75,62,72,81,44,33,65,62,52,34,48,56,57,62,73,42,68,94,55,30,75,45,69,35,28,84,81,61,70,58,62,25,49,50,48,50,49,45,40,65,68,66,58,135